Protein AF-A0A2C5YYI5-F1 (afdb_monomer_lite)

pLDDT: mean 70.81, std 15.43, range [30.97, 91.69]

Sequence (117 aa):
MDEHQKFLADRLLSDEQPITYRALSRVLDVHVNTAKRILYDFHQYQNSLRADSVHATYLLYGVKSAKSQQEDGADVEMSSSMPEPLPRSEAILTQTLTLVREEDLEALLRQYQEHAR

Structure (mmCIF, N/CA/C/O backbone):
data_AF-A0A2C5YYI5-F1
#
_entry.id   AF-A0A2C5YYI5-F1
#
loop_
_atom_site.group_PDB
_atom_site.id
_atom_site.type_symbol
_atom_site.label_atom_id
_atom_site.label_alt_id
_atom_site.label_comp_id
_atom_site.label_asym_id
_atom_site.label_entity_id
_atom_site.label_seq_id
_atom_site.pdbx_PDB_ins_code
_atom_site.Cartn_x
_atom_site.Cartn_y
_atom_site.Cartn_z
_atom_site.occupancy
_atom_site.B_iso_or_equiv
_atom_site.auth_seq_id
_atom_site.auth_comp_id
_atom_site.auth_asym_id
_atom_site.auth_atom_id
_atom_site.pdbx_PDB_model_num
ATOM 1 N N . MET A 1 1 ? 10.463 8.823 -14.467 1.00 50.59 1 MET A N 1
ATOM 2 C CA . MET A 1 1 ? 10.012 7.425 -14.332 1.00 50.59 1 MET A CA 1
ATOM 3 C C . MET A 1 1 ? 11.152 6.664 -13.701 1.00 50.59 1 MET A C 1
ATOM 5 O O . MET A 1 1 ? 12.046 6.217 -14.413 1.00 50.59 1 MET A O 1
ATOM 9 N N . ASP A 1 2 ? 11.180 6.666 -12.373 1.00 60.72 2 ASP A N 1
ATOM 10 C CA . ASP A 1 2 ? 12.272 6.098 -11.588 1.00 60.72 2 ASP A CA 1
ATOM 11 C C . ASP A 1 2 ? 12.382 4.598 -11.864 1.00 60.72 2 ASP A C 1
ATOM 13 O O . ASP A 1 2 ? 11.373 3.894 -11.925 1.00 60.72 2 ASP A O 1
ATOM 17 N N . GLU A 1 3 ? 13.601 4.096 -12.053 1.00 66.31 3 GLU A N 1
ATOM 18 C CA . GLU A 1 3 ? 13.892 2.690 -12.385 1.00 66.31 3 GLU A CA 1
ATOM 19 C C . GLU A 1 3 ? 13.207 1.702 -11.423 1.00 66.31 3 GLU A C 1
ATOM 21 O O . GLU A 1 3 ? 12.804 0.605 -11.808 1.00 66.31 3 GLU A O 1
ATOM 26 N N . HIS A 1 4 ? 12.967 2.141 -10.188 1.00 67.19 4 HIS A N 1
ATOM 27 C CA . HIS A 1 4 ? 12.243 1.415 -9.149 1.00 67.19 4 HIS A CA 1
ATOM 28 C C . HIS A 1 4 ? 10.777 1.122 -9.508 1.00 67.19 4 HIS A C 1
ATOM 30 O O . HIS A 1 4 ? 10.275 0.045 -9.190 1.00 67.19 4 HIS A O 1
ATOM 36 N N . GLN A 1 5 ? 10.093 2.040 -10.198 1.00 66.31 5 GLN A N 1
ATOM 37 C CA . GLN A 1 5 ? 8.713 1.839 -10.650 1.00 66.31 5 GLN A CA 1
ATOM 38 C C . GLN A 1 5 ? 8.631 0.827 -11.795 1.00 66.31 5 GLN A C 1
ATOM 40 O O . GLN A 1 5 ? 7.667 0.072 -11.861 1.00 66.31 5 GLN A O 1
ATOM 45 N N . LYS A 1 6 ? 9.644 0.774 -12.672 1.00 69.25 6 LYS A N 1
ATOM 46 C CA . LYS A 1 6 ? 9.725 -0.254 -13.722 1.00 69.25 6 LYS A CA 1
ATOM 47 C C . LYS A 1 6 ? 9.958 -1.636 -13.125 1.00 69.25 6 LYS A C 1
ATOM 49 O O . LYS A 1 6 ? 9.261 -2.567 -13.493 1.00 69.25 6 LYS A O 1
ATOM 54 N N . PHE A 1 7 ? 10.856 -1.747 -12.146 1.00 70.56 7 PHE A N 1
ATOM 55 C CA . PHE A 1 7 ? 11.080 -3.011 -11.444 1.00 70.56 7 PHE A CA 1
ATOM 56 C C . PHE A 1 7 ? 9.816 -3.511 -10.726 1.00 70.56 7 PHE A C 1
ATOM 58 O O . PHE A 1 7 ? 9.501 -4.700 -10.763 1.00 70.56 7 PHE A O 1
ATOM 65 N N . LEU A 1 8 ? 9.075 -2.597 -10.091 1.00 71.94 8 LEU A N 1
ATOM 66 C CA . LEU A 1 8 ? 7.776 -2.895 -9.489 1.00 71.94 8 LEU A CA 1
ATOM 67 C C . LEU A 1 8 ? 6.748 -3.322 -10.538 1.00 71.94 8 LEU A C 1
ATOM 69 O O . LEU A 1 8 ? 6.034 -4.290 -10.307 1.00 71.94 8 LEU A O 1
ATOM 73 N N . ALA A 1 9 ? 6.691 -2.636 -11.681 1.00 67.56 9 ALA A N 1
ATOM 74 C CA . ALA A 1 9 ? 5.786 -2.983 -12.767 1.00 67.56 9 ALA A CA 1
ATOM 75 C C . ALA A 1 9 ? 6.098 -4.369 -13.348 1.00 67.56 9 ALA A C 1
ATOM 77 O O . ALA A 1 9 ? 5.188 -5.175 -13.489 1.00 67.56 9 ALA A O 1
ATOM 78 N N . ASP A 1 10 ? 7.366 -4.690 -13.601 1.00 70.75 10 ASP A N 1
ATOM 79 C CA . ASP A 1 10 ? 7.753 -6.000 -14.130 1.00 70.75 10 ASP A CA 1
ATOM 80 C C . ASP A 1 10 ? 7.403 -7.118 -13.138 1.00 70.75 10 ASP A C 1
ATOM 82 O O . ASP A 1 10 ? 6.771 -8.100 -13.513 1.00 70.75 10 ASP A O 1
ATOM 86 N N . ARG A 1 11 ? 7.720 -6.941 -11.850 1.00 69.06 11 ARG A N 1
ATOM 87 C CA . ARG A 1 11 ? 7.413 -7.930 -10.802 1.00 69.06 11 ARG A CA 1
ATOM 88 C C . ARG A 1 11 ? 5.918 -8.079 -10.520 1.00 69.06 11 ARG A C 1
ATOM 90 O O . ARG A 1 11 ? 5.466 -9.180 -10.233 1.00 69.06 11 ARG A O 1
ATOM 97 N N . LEU A 1 12 ? 5.156 -6.988 -10.544 1.00 68.81 12 LEU A N 1
ATOM 98 C CA . LEU A 1 12 ? 3.736 -7.021 -10.196 1.00 68.81 12 LEU A CA 1
ATOM 99 C C . LEU A 1 12 ? 2.867 -7.445 -11.386 1.00 68.81 12 LEU A C 1
ATOM 101 O O . LEU A 1 12 ? 1.940 -8.224 -11.197 1.00 68.81 12 LEU A O 1
ATOM 105 N N . LEU A 1 13 ? 3.164 -6.949 -12.593 1.00 66.38 13 LEU A N 1
ATOM 106 C CA . LEU A 1 13 ? 2.378 -7.245 -13.794 1.00 66.38 13 LEU A CA 1
ATOM 107 C C . LEU A 1 13 ? 2.853 -8.498 -14.541 1.00 66.38 13 LEU A C 1
ATOM 109 O O . LEU A 1 13 ? 2.033 -9.107 -15.219 1.00 66.38 13 LEU A O 1
ATOM 113 N N . SER A 1 14 ? 4.135 -8.880 -14.456 1.00 65.25 14 SER A N 1
ATOM 114 C CA . SER A 1 14 ? 4.639 -10.071 -15.170 1.00 65.25 14 SER A CA 1
ATOM 115 C C . SER A 1 14 ? 4.675 -11.317 -14.292 1.00 65.25 14 SER A C 1
A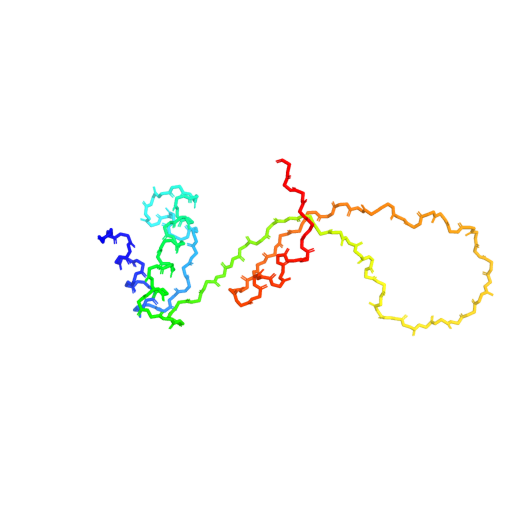TOM 117 O O . SER A 1 14 ? 4.299 -12.386 -14.761 1.00 65.25 14 SER A O 1
ATOM 119 N N . ASP A 1 15 ? 5.104 -11.192 -13.028 1.00 64.44 15 ASP A N 1
ATOM 120 C CA . ASP A 1 15 ? 5.209 -12.348 -12.122 1.00 64.44 15 ASP A CA 1
ATOM 121 C C . ASP A 1 15 ? 3.937 -12.574 -11.277 1.00 64.44 15 ASP A C 1
ATOM 123 O O . ASP A 1 15 ? 3.869 -13.568 -10.555 1.00 64.44 15 ASP A O 1
ATOM 127 N N . GLU A 1 16 ? 2.956 -11.655 -11.315 1.00 67.62 16 GLU A N 1
ATOM 128 C CA . GLU A 1 16 ? 1.717 -11.671 -10.502 1.00 67.62 16 GLU A CA 1
ATOM 129 C C . GLU A 1 16 ? 1.963 -11.936 -8.998 1.00 67.62 16 GLU A C 1
ATOM 131 O O . GLU A 1 16 ? 1.112 -12.457 -8.273 1.00 67.62 16 GLU A O 1
ATOM 136 N N . GLN A 1 17 ? 3.153 -11.586 -8.494 1.00 74.50 17 GLN A N 1
ATOM 137 C CA . GLN A 1 17 ? 3.525 -11.854 -7.109 1.00 74.50 17 GLN A CA 1
ATOM 138 C C . GLN A 1 17 ? 3.128 -10.703 -6.177 1.00 74.50 17 GLN A C 1
ATOM 140 O O . GLN A 1 17 ? 3.375 -9.535 -6.488 1.00 74.50 17 GLN A O 1
ATOM 145 N N . PRO A 1 18 ? 2.606 -11.001 -4.970 1.00 77.69 18 PRO A N 1
ATOM 146 C CA . PRO A 1 18 ? 2.342 -9.974 -3.973 1.00 77.69 18 PRO A CA 1
ATOM 147 C C . PRO A 1 18 ? 3.658 -9.378 -3.453 1.00 77.69 18 PRO A C 1
ATOM 149 O O . PRO A 1 18 ? 4.512 -10.076 -2.898 1.00 77.69 18 PRO A O 1
ATOM 152 N N . ILE A 1 19 ? 3.814 -8.060 -3.590 1.00 82.69 19 ILE A N 1
ATOM 153 C CA . ILE A 1 19 ? 5.008 -7.336 -3.140 1.00 82.69 19 ILE A CA 1
ATOM 154 C C . ILE A 1 19 ? 4.759 -6.739 -1.756 1.00 82.69 19 ILE A C 1
ATOM 156 O O . ILE A 1 19 ? 3.813 -5.988 -1.537 1.00 82.69 19 ILE A O 1
ATOM 160 N N . THR A 1 20 ? 5.655 -7.028 -0.810 1.00 87.12 20 THR A N 1
ATOM 161 C CA . THR A 1 20 ? 5.653 -6.394 0.517 1.00 87.12 20 THR A CA 1
ATOM 162 C C . THR A 1 20 ? 6.753 -5.346 0.624 1.00 87.12 20 THR A C 1
ATOM 164 O O . THR A 1 20 ? 7.809 -5.459 -0.004 1.00 87.12 20 THR A O 1
ATOM 167 N N . TYR A 1 21 ? 6.572 -4.361 1.508 1.00 87.31 21 TYR A N 1
ATOM 168 C CA . TYR A 1 21 ? 7.594 -3.343 1.776 1.00 87.31 21 TYR A CA 1
ATOM 169 C C . TYR A 1 21 ? 8.936 -3.946 2.239 1.00 87.31 21 TYR A C 1
ATOM 171 O O . TYR A 1 21 ? 9.989 -3.359 2.003 1.00 87.31 21 TYR A O 1
ATOM 179 N N . ARG A 1 22 ? 8.922 -5.132 2.875 1.00 86.75 22 ARG A N 1
ATOM 180 C CA . ARG A 1 22 ? 10.142 -5.851 3.287 1.00 86.75 22 ARG A CA 1
ATOM 181 C C . ARG A 1 22 ? 10.891 -6.428 2.091 1.00 86.75 22 ARG A C 1
ATOM 183 O O . ARG A 1 22 ? 12.114 -6.342 2.059 1.00 86.75 22 ARG A O 1
ATOM 190 N N . ALA A 1 23 ? 10.171 -7.020 1.137 1.00 85.31 23 ALA A N 1
ATOM 191 C CA . ALA A 1 23 ? 10.770 -7.536 -0.090 1.00 85.31 23 ALA A CA 1
ATOM 192 C C . ALA A 1 23 ? 11.372 -6.390 -0.911 1.00 85.31 23 ALA A C 1
ATOM 194 O O . ALA A 1 23 ? 12.531 -6.466 -1.309 1.00 85.31 23 ALA A O 1
ATOM 195 N N . LEU A 1 24 ? 10.626 -5.291 -1.055 1.00 84.62 24 LEU A N 1
ATOM 196 C CA . LEU A 1 24 ? 11.081 -4.110 -1.781 1.00 84.62 24 LEU A CA 1
ATOM 197 C C . LEU A 1 24 ? 12.343 -3.493 -1.157 1.00 84.62 24 LEU A C 1
ATOM 199 O O . LEU A 1 24 ? 13.310 -3.222 -1.861 1.00 84.62 24 LEU A O 1
ATOM 203 N N . SER A 1 25 ? 12.353 -3.325 0.169 1.00 87.38 25 SER A N 1
ATOM 204 C CA . SER A 1 25 ? 13.495 -2.778 0.912 1.00 87.38 25 SER A CA 1
ATOM 205 C C . SER A 1 25 ? 14.771 -3.600 0.715 1.00 87.38 25 SER A C 1
ATOM 207 O O . SER A 1 25 ? 15.836 -3.018 0.566 1.00 87.38 25 SER A O 1
ATOM 209 N N . ARG A 1 26 ? 14.666 -4.935 0.649 1.00 86.06 26 ARG A N 1
ATOM 210 C CA . ARG A 1 26 ? 15.821 -5.819 0.420 1.00 86.06 26 ARG A CA 1
ATOM 211 C C . ARG A 1 26 ? 16.377 -5.736 -0.995 1.00 86.06 26 ARG A C 1
ATOM 213 O O . ARG A 1 26 ? 17.579 -5.855 -1.170 1.00 86.06 26 ARG A O 1
ATOM 220 N N . VAL A 1 27 ? 15.508 -5.592 -1.993 1.00 83.50 27 VAL A N 1
ATOM 221 C CA . VAL A 1 27 ? 15.932 -5.552 -3.399 1.00 83.50 27 VAL A CA 1
ATOM 222 C C . VAL A 1 27 ? 16.539 -4.200 -3.754 1.00 83.50 27 VAL A C 1
ATOM 224 O O . VAL A 1 27 ? 17.529 -4.139 -4.472 1.00 83.50 27 VAL A O 1
ATOM 227 N N . LEU A 1 28 ? 15.939 -3.123 -3.249 1.00 81.75 28 LEU A N 1
ATOM 228 C CA . LEU A 1 28 ? 16.372 -1.756 -3.528 1.00 81.75 28 LEU A CA 1
ATOM 229 C C . LEU A 1 28 ? 17.420 -1.233 -2.536 1.00 81.75 28 LEU A C 1
ATOM 231 O O . LEU A 1 28 ? 17.897 -0.120 -2.714 1.00 81.75 28 LEU A O 1
ATOM 235 N N . ASP A 1 29 ? 17.737 -2.000 -1.490 1.00 85.88 29 ASP A N 1
ATOM 236 C CA . ASP A 1 29 ? 18.602 -1.599 -0.369 1.00 85.88 29 ASP A CA 1
ATOM 237 C C . ASP A 1 29 ? 18.214 -0.236 0.239 1.00 85.88 29 ASP A C 1
ATOM 239 O O . ASP A 1 29 ? 19.037 0.606 0.594 1.00 85.88 29 ASP A O 1
ATOM 243 N N . VAL A 1 30 ? 16.903 0.010 0.338 1.00 87.44 30 VAL A N 1
ATOM 244 C CA . VAL A 1 30 ? 16.344 1.253 0.888 1.00 87.44 30 VAL A CA 1
ATOM 245 C C . VAL A 1 30 ? 15.732 1.023 2.259 1.00 87.44 30 VAL A C 1
ATOM 247 O O . VAL A 1 30 ? 15.223 -0.054 2.577 1.00 87.44 30 VAL A O 1
ATOM 250 N N . HIS A 1 31 ? 15.692 2.085 3.065 1.00 91.69 31 HIS A N 1
ATOM 251 C CA . HIS A 1 31 ? 15.023 2.058 4.359 1.00 91.69 31 HIS A CA 1
ATOM 252 C C . HIS A 1 31 ? 13.541 1.663 4.225 1.00 91.69 31 HIS A C 1
ATOM 254 O O . HIS A 1 31 ? 12.841 2.076 3.299 1.00 91.69 31 HIS A O 1
ATOM 260 N N . VAL A 1 32 ? 13.035 0.915 5.208 1.00 89.31 32 VAL A N 1
ATOM 261 C CA . VAL A 1 32 ? 11.665 0.371 5.241 1.00 89.31 32 VAL A CA 1
ATOM 262 C C . VAL A 1 32 ? 10.604 1.456 5.019 1.00 89.31 32 VAL A C 1
ATOM 264 O O . VAL A 1 32 ? 9.648 1.250 4.278 1.00 89.31 32 VAL A O 1
ATOM 267 N N . ASN A 1 33 ? 10.770 2.634 5.626 1.00 89.94 33 ASN A N 1
ATOM 268 C CA . ASN A 1 33 ? 9.829 3.746 5.441 1.00 89.94 33 ASN A CA 1
ATOM 269 C C . ASN A 1 33 ? 9.905 4.366 4.037 1.00 89.94 33 ASN A C 1
ATOM 271 O O . ASN A 1 33 ? 8.877 4.764 3.497 1.00 89.94 33 ASN A O 1
ATOM 275 N N . THR A 1 34 ? 11.087 4.392 3.418 1.00 89.62 34 THR A N 1
ATOM 276 C CA . THR A 1 34 ? 11.245 4.832 2.025 1.00 89.62 34 THR A CA 1
ATOM 277 C C . THR A 1 34 ? 10.563 3.849 1.079 1.00 89.62 34 THR A C 1
ATOM 279 O O . THR A 1 34 ? 9.824 4.273 0.198 1.00 89.62 34 THR A O 1
ATOM 282 N N . ALA A 1 35 ? 10.715 2.542 1.319 1.00 88.31 35 ALA A N 1
ATOM 283 C CA . ALA A 1 35 ? 10.007 1.506 0.568 1.00 88.31 35 ALA A CA 1
ATOM 284 C C . ALA A 1 35 ? 8.478 1.661 0.663 1.00 88.31 35 ALA A C 1
ATOM 286 O O . ALA A 1 35 ? 7.793 1.538 -0.348 1.00 88.31 35 ALA A O 1
ATOM 287 N N . LYS A 1 36 ? 7.936 1.988 1.848 1.00 90.00 36 LYS A N 1
ATOM 288 C CA . LYS A 1 36 ? 6.497 2.279 2.010 1.00 90.00 36 LYS A CA 1
ATOM 289 C C . LYS A 1 36 ? 6.050 3.457 1.142 1.00 90.00 36 LYS A C 1
ATOM 291 O O . LYS A 1 36 ? 5.015 3.356 0.495 1.00 90.00 36 LYS A O 1
ATOM 296 N N . ARG A 1 37 ? 6.833 4.544 1.105 1.00 88.12 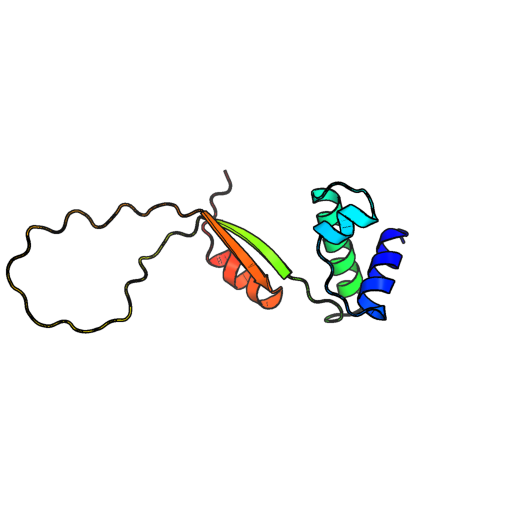37 ARG A N 1
ATOM 297 C CA . ARG A 1 37 ? 6.532 5.712 0.263 1.00 88.12 37 ARG A CA 1
ATOM 298 C C . ARG A 1 37 ? 6.540 5.347 -1.222 1.00 88.12 37 ARG A C 1
ATOM 300 O O . ARG A 1 37 ? 5.587 5.657 -1.914 1.00 88.12 37 ARG A O 1
ATOM 307 N N . ILE A 1 38 ? 7.550 4.602 -1.675 1.00 86.69 38 ILE A N 1
ATOM 308 C CA . ILE A 1 38 ? 7.649 4.149 -3.072 1.00 86.69 38 ILE A CA 1
ATOM 309 C C . ILE A 1 38 ? 6.430 3.301 -3.473 1.00 86.69 38 ILE A C 1
ATOM 311 O O . ILE A 1 38 ? 5.888 3.492 -4.558 1.00 86.69 38 ILE A O 1
ATOM 315 N N . LEU A 1 39 ? 5.983 2.382 -2.608 1.00 86.31 39 LEU A N 1
ATOM 316 C CA . LEU A 1 39 ? 4.783 1.577 -2.870 1.00 86.31 39 LEU A CA 1
ATOM 317 C C . LEU A 1 39 ? 3.518 2.438 -2.968 1.00 86.31 39 LEU A C 1
ATOM 319 O O . LEU A 1 39 ? 2.691 2.197 -3.843 1.00 86.31 39 LEU A O 1
ATOM 323 N N . TYR A 1 40 ? 3.384 3.439 -2.097 1.00 86.88 40 TYR A N 1
ATOM 324 C CA . TYR A 1 40 ? 2.258 4.371 -2.119 1.00 86.88 40 TYR A CA 1
ATOM 325 C C . TYR A 1 40 ? 2.240 5.220 -3.396 1.00 86.88 40 TYR A C 1
ATOM 327 O O . TYR A 1 40 ? 1.213 5.300 -4.068 1.00 86.88 40 TYR A O 1
ATOM 335 N N . ASP A 1 41 ? 3.387 5.786 -3.772 1.00 87.38 41 ASP A N 1
ATOM 336 C CA . ASP A 1 41 ? 3.522 6.600 -4.983 1.00 87.38 41 ASP A CA 1
ATOM 337 C C . ASP A 1 41 ? 3.212 5.768 -6.242 1.00 87.38 41 ASP A C 1
ATOM 339 O O . ASP A 1 41 ? 2.563 6.247 -7.173 1.00 87.38 41 ASP A O 1
ATOM 343 N N . PHE A 1 42 ? 3.632 4.496 -6.264 1.00 84.06 42 PHE A N 1
ATOM 344 C CA . PHE A 1 42 ? 3.325 3.571 -7.355 1.00 84.06 42 PHE A CA 1
ATOM 345 C C . PHE A 1 42 ? 1.830 3.236 -7.435 1.00 84.06 42 PHE A C 1
ATOM 347 O O . PHE A 1 42 ? 1.271 3.256 -8.530 1.00 84.06 42 PHE A O 1
ATOM 354 N N . HIS A 1 43 ? 1.178 2.961 -6.301 1.00 84.75 43 HIS A N 1
ATOM 355 C CA . HIS A 1 43 ? -0.268 2.709 -6.254 1.00 84.75 43 HIS A CA 1
ATOM 356 C C . HIS A 1 43 ? -1.066 3.921 -6.746 1.00 84.75 43 HIS A C 1
ATOM 358 O O . HIS A 1 43 ? -1.899 3.755 -7.635 1.00 84.75 43 HIS A O 1
ATOM 364 N N . GLN A 1 44 ? -0.743 5.141 -6.293 1.00 84.31 44 GLN A N 1
ATOM 365 C CA . GLN A 1 44 ? -1.380 6.361 -6.812 1.00 84.31 44 GLN A CA 1
ATOM 366 C C . GLN A 1 44 ? -1.185 6.529 -8.321 1.00 84.31 44 GLN A C 1
ATOM 368 O O . GLN A 1 44 ? -2.138 6.830 -9.042 1.00 84.31 44 GLN A O 1
ATOM 373 N N . TYR A 1 45 ? 0.044 6.341 -8.806 1.00 83.19 45 TYR A N 1
ATOM 374 C CA . TYR A 1 45 ? 0.352 6.490 -10.224 1.00 83.19 45 TYR A CA 1
ATOM 375 C C . TYR A 1 45 ? -0.420 5.477 -11.078 1.00 83.19 45 TYR A C 1
ATOM 377 O O . TYR A 1 45 ? -1.039 5.853 -12.074 1.00 83.19 45 TYR A O 1
ATOM 385 N N . GLN A 1 46 ? -0.442 4.206 -10.671 1.00 79.56 46 GLN A N 1
ATOM 386 C CA . GLN A 1 46 ? -1.184 3.173 -11.392 1.00 79.56 46 GLN A CA 1
ATOM 387 C C . GLN A 1 46 ? -2.690 3.417 -11.349 1.00 79.56 46 GLN A C 1
ATOM 389 O O . GLN A 1 46 ? -3.328 3.356 -12.395 1.00 79.56 46 GLN A O 1
ATOM 394 N N . ASN A 1 47 ? -3.244 3.786 -10.193 1.00 81.00 47 ASN A N 1
ATOM 395 C CA . ASN A 1 47 ? -4.668 4.088 -10.067 1.00 81.00 47 ASN A CA 1
ATOM 396 C C . ASN A 1 47 ? -5.081 5.300 -10.927 1.00 81.00 47 ASN A C 1
ATOM 398 O O . ASN A 1 47 ? -6.173 5.327 -11.489 1.00 81.00 47 ASN A O 1
ATOM 402 N N . SER A 1 48 ? -4.181 6.278 -11.110 1.00 79.88 48 SER A N 1
ATOM 403 C CA . SER A 1 48 ? -4.415 7.424 -12.004 1.00 79.88 48 SER A CA 1
ATOM 404 C C . SER A 1 48 ? -4.473 7.043 -13.490 1.00 79.88 48 SER A C 1
ATOM 406 O O . SER A 1 48 ? -5.153 7.704 -14.273 1.00 79.88 48 SER A O 1
ATOM 408 N N . LEU A 1 49 ? -3.762 5.982 -13.884 1.00 79.81 49 LEU A N 1
ATOM 409 C CA . LEU A 1 49 ? -3.715 5.484 -15.260 1.00 79.81 49 LEU A CA 1
ATOM 410 C C . LEU A 1 49 ? -4.829 4.480 -15.547 1.00 79.81 49 LEU A C 1
ATOM 412 O O . LEU A 1 49 ? -5.443 4.518 -16.615 1.00 79.81 49 LEU A O 1
ATOM 416 N N . ARG A 1 50 ? -5.046 3.549 -14.618 1.00 73.25 50 ARG A N 1
ATOM 417 C CA . ARG A 1 50 ? -6.046 2.489 -14.693 1.00 73.25 50 ARG A CA 1
ATOM 418 C C . ARG A 1 50 ? -6.611 2.230 -13.305 1.00 73.25 50 ARG A C 1
ATOM 420 O O . ARG A 1 50 ? -5.971 1.576 -12.481 1.00 73.25 50 ARG A O 1
ATOM 427 N N . ALA A 1 51 ? -7.836 2.704 -13.104 1.00 68.75 51 ALA A N 1
ATOM 428 C CA . ALA A 1 51 ? -8.641 2.312 -11.959 1.00 68.75 51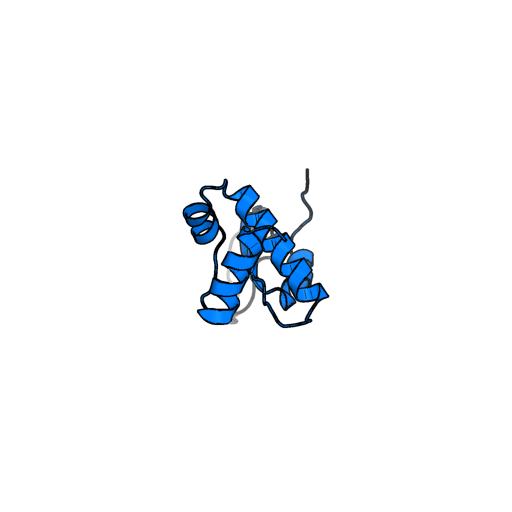 ALA A CA 1
ATOM 429 C C . ALA A 1 51 ? -8.722 0.774 -11.884 1.00 68.75 51 ALA A C 1
ATOM 431 O O . ALA A 1 51 ? -8.800 0.108 -12.919 1.00 68.75 51 ALA A O 1
ATOM 432 N N . ASP A 1 52 ? -8.636 0.232 -10.670 1.00 67.56 52 ASP A N 1
ATOM 433 C CA . ASP A 1 52 ? -8.715 -1.202 -10.337 1.00 67.56 52 ASP A CA 1
ATOM 434 C C . ASP A 1 52 ? -7.564 -2.100 -10.823 1.00 67.56 52 ASP A C 1
ATOM 436 O O . ASP A 1 52 ? -7.611 -3.316 -10.648 1.00 67.56 52 ASP A O 1
ATOM 440 N N . SER A 1 53 ? -6.490 -1.546 -11.396 1.00 70.00 53 SER A N 1
ATOM 441 C CA . SER A 1 53 ? -5.365 -2.381 -11.845 1.00 70.00 53 SER A CA 1
ATOM 442 C C . SER A 1 53 ? -4.489 -2.903 -10.701 1.00 70.00 53 SER A C 1
ATOM 444 O O . SER A 1 53 ? -3.747 -3.865 -10.902 1.00 70.00 53 SER A O 1
ATOM 446 N N . VAL A 1 54 ? -4.500 -2.251 -9.536 1.00 76.31 54 VAL A N 1
ATOM 447 C CA . VAL A 1 54 ? -3.640 -2.595 -8.398 1.00 76.31 54 VAL A CA 1
ATOM 448 C C . VAL A 1 54 ? -4.443 -2.477 -7.112 1.00 76.31 54 VAL A C 1
ATOM 450 O O . VAL A 1 54 ? -4.929 -1.400 -6.790 1.00 76.31 54 VAL A O 1
ATOM 453 N N . HIS A 1 55 ? -4.516 -3.566 -6.349 1.00 80.50 55 HIS A N 1
ATOM 454 C CA . HIS A 1 55 ? -5.140 -3.569 -5.030 1.00 80.50 55 HIS A CA 1
ATOM 455 C C . HIS A 1 55 ? -4.090 -3.397 -3.939 1.00 80.50 55 HIS A C 1
ATOM 457 O O . HIS A 1 55 ? -3.161 -4.205 -3.820 1.00 80.50 55 HIS A O 1
ATOM 463 N N . ALA A 1 56 ? -4.247 -2.361 -3.118 1.00 84.00 56 ALA A N 1
ATOM 464 C CA . ALA A 1 56 ? -3.398 -2.157 -1.956 1.00 84.00 56 ALA A CA 1
ATOM 465 C C . ALA A 1 56 ? -4.015 -2.771 -0.692 1.00 84.00 56 ALA A C 1
ATOM 467 O O . ALA A 1 56 ? -5.229 -2.854 -0.507 1.00 84.00 56 ALA A O 1
ATOM 468 N N . THR A 1 57 ? -3.146 -3.212 0.214 1.00 87.75 57 THR A N 1
ATOM 469 C CA . THR A 1 57 ? -3.530 -3.602 1.572 1.00 87.75 57 THR A CA 1
ATOM 470 C C . THR A 1 57 ? -2.766 -2.731 2.551 1.00 87.75 57 THR A C 1
ATOM 472 O O . THR A 1 57 ? -1.536 -2.642 2.497 1.00 87.75 57 THR A O 1
ATOM 475 N N . TYR A 1 58 ? -3.497 -2.088 3.447 1.00 86.50 58 TYR A N 1
ATOM 476 C CA . TYR A 1 58 ? -2.966 -1.134 4.401 1.00 86.50 58 TYR A CA 1
ATOM 477 C C . TYR A 1 58 ? -2.872 -1.762 5.786 1.00 86.50 58 TYR A C 1
ATOM 479 O O . TYR A 1 58 ? -3.614 -2.674 6.148 1.00 86.50 58 TYR A O 1
ATOM 487 N N . LEU A 1 59 ? -1.930 -1.264 6.577 1.00 85.56 59 LEU A N 1
ATOM 488 C CA . LEU A 1 59 ? -1.790 -1.631 7.976 1.00 85.56 59 LEU A CA 1
ATOM 489 C C . LEU A 1 59 ? -2.226 -0.435 8.807 1.00 85.56 59 LEU A C 1
ATOM 491 O O . LEU A 1 59 ? -1.610 0.629 8.735 1.00 85.56 59 LEU A O 1
ATOM 495 N N . LEU A 1 60 ? -3.285 -0.628 9.584 1.00 84.06 60 LEU A N 1
ATOM 496 C CA . LEU A 1 60 ? -3.823 0.372 10.483 1.00 84.06 60 LEU A CA 1
ATOM 497 C C . LEU A 1 60 ? -3.391 0.053 11.911 1.00 84.06 60 LEU A C 1
ATOM 499 O O . LEU A 1 60 ? -3.415 -1.097 12.353 1.00 84.06 60 LEU A O 1
ATOM 503 N N . TYR A 1 61 ? -2.966 1.083 12.625 1.00 82.38 61 TYR A N 1
ATOM 504 C CA . TYR A 1 61 ? -2.551 0.988 14.013 1.00 82.38 61 TYR A CA 1
ATOM 505 C C . TYR A 1 61 ? -3.228 2.101 14.796 1.00 82.38 61 TYR A C 1
ATOM 507 O O . TYR A 1 61 ? -3.162 3.265 14.404 1.00 82.38 61 TYR A O 1
ATOM 515 N N . GLY A 1 62 ? -3.856 1.748 15.910 1.00 79.69 62 GLY A N 1
ATOM 516 C CA . GLY A 1 62 ? -4.477 2.731 16.781 1.00 79.69 62 GLY A CA 1
ATOM 517 C C . GLY A 1 62 ? -5.094 2.104 18.018 1.00 79.69 62 GLY A C 1
ATOM 518 O O . GLY A 1 62 ? -5.034 0.891 18.229 1.00 79.69 62 GLY A O 1
ATOM 519 N N . VAL A 1 63 ? -5.690 2.949 18.851 1.00 76.56 63 VAL A N 1
ATOM 520 C CA . VAL A 1 63 ? -6.393 2.508 20.054 1.00 76.56 63 VAL A CA 1
ATOM 521 C C . VAL A 1 63 ? -7.861 2.314 19.704 1.00 76.56 63 VAL A C 1
ATOM 523 O O . VAL A 1 63 ? -8.527 3.233 19.223 1.00 76.56 63 VAL A O 1
ATOM 526 N N . LYS A 1 64 ? -8.367 1.105 19.935 1.00 67.06 64 LYS A N 1
ATOM 527 C CA . LYS A 1 64 ? -9.798 0.822 19.844 1.00 67.06 64 LYS A CA 1
ATOM 528 C C . LYS A 1 64 ? -10.335 0.782 21.267 1.00 67.06 64 LYS A C 1
ATOM 530 O O . LYS A 1 64 ? -9.817 0.038 22.100 1.00 67.06 64 LYS A O 1
ATOM 535 N N . SER A 1 65 ? -11.358 1.584 21.562 1.00 57.72 65 SER A N 1
ATOM 536 C CA . SER A 1 65 ? -12.112 1.385 22.798 1.00 57.72 65 SER A CA 1
ATOM 537 C C . SER A 1 65 ? -12.798 0.036 22.673 1.00 57.72 65 SER A C 1
ATOM 539 O O . SER A 1 65 ? -13.624 -0.171 21.778 1.00 57.72 65 SER A O 1
ATOM 541 N N . ALA A 1 66 ? -12.400 -0.904 23.525 1.00 55.69 66 ALA A N 1
ATOM 542 C CA . ALA A 1 66 ? -13.120 -2.146 23.684 1.00 55.69 66 ALA A CA 1
ATOM 543 C C . ALA A 1 66 ? -14.502 -1.788 24.243 1.00 55.69 66 ALA A C 1
ATOM 545 O O . ALA A 1 66 ? -14.699 -1.723 25.454 1.00 55.69 66 ALA A O 1
ATOM 546 N N . LYS A 1 67 ? -15.478 -1.537 23.361 1.00 50.22 67 LYS A N 1
ATOM 547 C CA . LYS A 1 67 ? -16.860 -1.825 23.721 1.00 50.22 67 LYS A CA 1
ATOM 548 C C . LYS A 1 67 ? -16.853 -3.316 23.993 1.00 50.22 67 LYS A C 1
ATOM 550 O O . LYS A 1 67 ? -16.611 -4.094 23.074 1.00 50.22 67 LYS A O 1
ATOM 555 N N . SER A 1 68 ? -16.966 -3.655 25.272 1.00 43.31 68 SER A N 1
ATOM 556 C CA . SER A 1 68 ? -17.174 -5.000 25.785 1.00 43.31 68 SER A CA 1
ATOM 557 C C . SER A 1 68 ? -17.904 -5.834 24.738 1.00 43.31 68 SER A C 1
ATOM 559 O O . SER A 1 68 ? -19.069 -5.555 24.457 1.00 43.31 68 SER A O 1
ATOM 561 N N . GLN A 1 69 ? -17.211 -6.803 24.128 1.00 43.62 69 GLN A N 1
ATOM 562 C CA . GLN A 1 69 ? -17.877 -7.904 23.443 1.00 43.62 69 GLN A CA 1
ATOM 563 C C . GLN A 1 69 ? -18.706 -8.604 24.513 1.00 43.62 69 GLN A C 1
ATOM 565 O O . GLN A 1 69 ? -18.216 -9.446 25.261 1.00 43.62 69 GLN A O 1
ATOM 570 N N . GLN A 1 70 ? -19.937 -8.151 24.655 1.00 46.41 70 GLN A N 1
ATOM 571 C CA . GLN A 1 70 ? -20.960 -8.785 25.442 1.00 46.41 70 GLN A CA 1
ATOM 572 C C . GLN A 1 70 ? -22.060 -9.095 24.443 1.00 46.41 70 GLN A C 1
ATOM 574 O O . GLN A 1 70 ? -22.886 -8.238 24.182 1.00 46.41 70 GLN A O 1
ATOM 579 N N . GLU A 1 71 ? -21.923 -10.260 23.814 1.00 40.03 71 GLU A N 1
ATOM 580 C CA . GLU A 1 71 ? -22.877 -11.027 22.994 1.00 40.03 71 GLU A CA 1
ATOM 581 C C . GLU A 1 71 ? -21.994 -12.103 22.315 1.00 40.03 71 GLU A C 1
ATOM 583 O O . GLU A 1 71 ? -20.947 -11.782 21.764 1.00 40.03 71 GLU A O 1
ATOM 588 N N . ASP A 1 72 ? -22.232 -13.408 22.396 1.00 40.00 72 ASP A N 1
ATOM 589 C CA . ASP A 1 72 ? -23.519 -14.079 22.406 1.00 40.00 72 ASP A CA 1
ATOM 590 C C . ASP A 1 72 ? -23.343 -15.500 22.975 1.00 40.00 72 ASP A C 1
ATOM 592 O O . ASP A 1 72 ? -22.533 -16.299 22.505 1.00 40.00 72 ASP A O 1
ATOM 596 N N . GLY A 1 73 ? -24.063 -15.781 24.049 1.00 38.44 73 GLY A N 1
ATOM 597 C CA . GLY A 1 73 ? -24.003 -17.019 24.820 1.00 38.44 73 GLY A CA 1
ATOM 598 C C . GLY A 1 73 ? -25.135 -16.987 25.829 1.00 38.44 73 GLY A C 1
ATOM 599 O O . GLY A 1 73 ? -24.909 -17.053 27.034 1.00 38.44 73 GLY A O 1
ATOM 600 N N . ALA A 1 74 ? -26.335 -16.726 25.314 1.00 49.69 74 ALA A N 1
ATOM 601 C CA . ALA A 1 74 ? -27.561 -16.675 26.077 1.00 49.69 74 ALA A CA 1
ATOM 602 C C . ALA A 1 74 ? -27.819 -18.031 26.744 1.00 49.69 74 ALA A C 1
ATOM 604 O O . ALA A 1 74 ? -28.278 -18.971 26.104 1.00 49.69 74 ALA A O 1
ATOM 605 N N . ASP A 1 75 ? -27.557 -18.092 28.044 1.00 43.34 75 ASP A N 1
ATOM 606 C CA . ASP A 1 75 ? -28.420 -18.817 28.965 1.00 43.34 75 ASP A CA 1
ATOM 607 C C . ASP A 1 75 ? -28.514 -17.998 30.256 1.00 43.34 75 ASP A C 1
ATOM 609 O O . ASP A 1 75 ? -27.612 -17.989 31.096 1.00 43.34 75 ASP A O 1
ATOM 613 N N . VAL A 1 76 ? 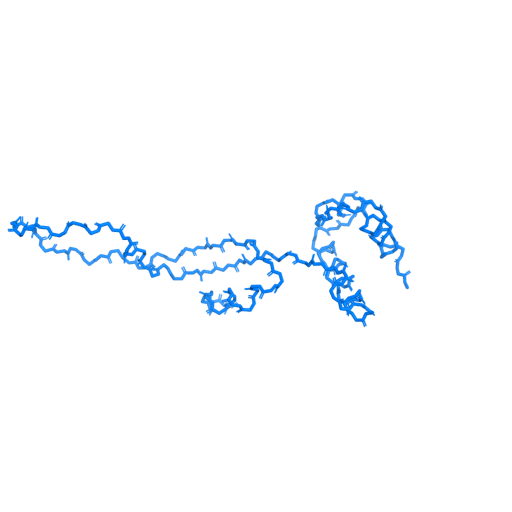-29.565 -17.183 30.350 1.00 56.25 76 VAL A N 1
ATOM 614 C CA . VAL A 1 76 ? -29.905 -16.477 31.585 1.00 56.25 76 VAL A CA 1
ATOM 615 C C . VAL A 1 76 ? -30.988 -17.289 32.266 1.00 56.25 76 VAL A C 1
ATOM 617 O O . VAL A 1 76 ? -32.165 -17.059 32.009 1.00 56.25 76 VAL A O 1
ATOM 620 N N . GLU A 1 77 ? -30.603 -18.168 33.190 1.00 48.62 77 GLU A N 1
ATOM 621 C CA . GLU A 1 77 ? -31.525 -18.649 34.215 1.00 48.62 77 GLU A CA 1
ATOM 622 C C . GLU A 1 77 ? -30.917 -18.638 35.629 1.00 48.62 77 GLU A C 1
ATOM 624 O O . GLU A 1 77 ? -30.002 -19.374 35.983 1.00 48.62 77 GLU A O 1
ATOM 629 N N . MET A 1 78 ? -31.576 -17.797 36.432 1.00 49.50 78 MET A N 1
ATOM 630 C CA . MET A 1 78 ? -31.808 -17.836 37.877 1.00 49.50 78 MET A CA 1
ATOM 631 C C . MET A 1 78 ? -30.793 -17.177 38.822 1.00 49.50 78 MET A C 1
ATOM 633 O O . MET A 1 78 ? -29.674 -17.610 39.073 1.00 49.50 78 MET A O 1
ATOM 637 N N . SER A 1 79 ? -31.308 -16.107 39.423 1.00 59.09 79 SER A N 1
ATOM 638 C CA . SER A 1 79 ? -30.760 -15.300 40.498 1.00 59.09 79 SER A CA 1
ATOM 639 C C . SER A 1 79 ? -30.609 -16.092 41.802 1.00 59.09 79 SER A C 1
ATOM 641 O O . SER A 1 79 ? -31.605 -16.473 42.415 1.00 59.09 79 SER A O 1
ATOM 643 N N . SER A 1 80 ? -29.387 -16.211 42.321 1.00 52.50 80 SER A N 1
ATOM 644 C CA . SER A 1 80 ? -29.177 -16.351 43.767 1.00 52.50 80 SER A CA 1
ATOM 645 C C . SER A 1 80 ? -27.833 -15.754 44.190 1.00 52.50 80 SER A C 1
ATOM 647 O O . SER A 1 80 ? -26.777 -16.295 43.880 1.00 52.50 80 SER A O 1
ATOM 649 N N . SER A 1 81 ? -27.916 -14.629 44.904 1.00 60.00 81 SER A N 1
ATOM 650 C CA . SER A 1 81 ? -26.916 -14.075 45.827 1.00 60.00 81 SER A CA 1
ATOM 651 C C . SER A 1 81 ? -25.454 -14.056 45.353 1.00 60.00 81 SER A C 1
ATOM 653 O O . SER A 1 81 ? -24.636 -14.835 45.835 1.00 60.00 81 SER A O 1
ATOM 655 N N . MET A 1 82 ? -25.091 -13.098 44.492 1.00 56.91 82 MET A N 1
ATOM 656 C CA . MET A 1 82 ? -23.691 -12.676 44.335 1.00 56.91 82 MET A CA 1
ATOM 657 C C . MET A 1 82 ? -23.478 -11.270 44.920 1.00 56.91 82 MET A C 1
ATOM 659 O O . MET A 1 82 ? -24.376 -10.435 44.787 1.00 56.91 82 MET A O 1
ATOM 663 N N . PRO A 1 83 ? -22.328 -11.002 45.580 1.00 50.25 83 PRO A N 1
ATOM 664 C CA . PRO A 1 83 ? -22.032 -9.693 46.160 1.00 50.25 83 PRO A CA 1
ATOM 665 C C . PRO A 1 83 ? -21.952 -8.627 45.062 1.00 50.25 83 PRO A C 1
ATOM 667 O O . PRO A 1 83 ? -21.686 -8.964 43.908 1.00 50.25 83 PRO A O 1
ATOM 670 N N . GLU A 1 84 ? -22.191 -7.365 45.439 1.00 50.69 84 GLU A N 1
ATOM 671 C CA . GLU A 1 84 ? -22.169 -6.180 44.568 1.00 50.69 84 GLU A CA 1
ATOM 672 C C . GLU A 1 84 ? -21.158 -6.303 43.417 1.00 50.69 84 GLU A C 1
ATOM 674 O O . GLU A 1 84 ? -19.978 -6.575 43.668 1.00 50.69 84 GLU A O 1
ATOM 679 N N . PRO A 1 85 ? -21.581 -6.094 42.154 1.00 51.03 85 PRO A N 1
ATOM 680 C CA . PRO A 1 85 ? -20.642 -6.070 41.055 1.00 51.03 85 PRO A CA 1
ATOM 681 C C . PRO A 1 85 ? -19.689 -4.897 41.285 1.00 51.03 85 PRO A C 1
ATOM 683 O O . PRO A 1 85 ? -20.069 -3.735 41.138 1.00 51.03 85 PRO A O 1
ATOM 686 N N . LEU A 1 86 ? -18.439 -5.220 41.630 1.00 50.88 86 LEU A N 1
ATOM 687 C CA . LEU A 1 86 ? -17.294 -4.333 41.444 1.00 50.88 86 LEU A CA 1
ATOM 688 C C . LEU A 1 86 ? -17.461 -3.645 40.080 1.00 50.88 86 LEU A C 1
ATOM 690 O O . LEU A 1 86 ? -17.847 -4.339 39.128 1.00 50.88 86 LEU A O 1
ATOM 694 N N . PRO A 1 87 ? -17.225 -2.323 39.962 1.00 52.84 87 PRO A N 1
ATOM 695 C CA . PRO A 1 87 ? -17.393 -1.618 38.699 1.00 52.84 87 PRO A CA 1
ATOM 696 C C . PRO A 1 87 ? -16.622 -2.389 37.632 1.00 52.84 87 PRO A C 1
ATOM 698 O O . PRO A 1 87 ? -15.403 -2.540 37.717 1.00 52.84 87 PRO A O 1
ATOM 701 N N . ARG A 1 88 ? -17.375 -2.990 36.703 1.00 49.34 88 ARG A N 1
ATOM 702 C CA . ARG A 1 88 ? -16.848 -3.875 35.669 1.00 49.34 88 ARG A CA 1
ATOM 703 C C . ARG A 1 88 ? -15.780 -3.097 34.916 1.00 49.34 88 ARG A C 1
ATOM 705 O O . ARG A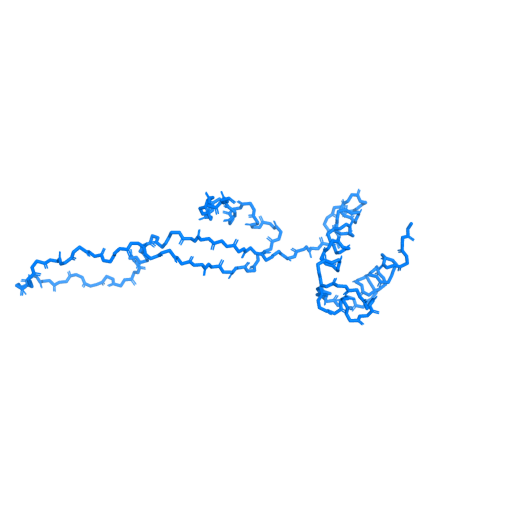 1 88 ? -16.112 -2.120 34.259 1.00 49.34 88 ARG A O 1
ATOM 712 N N . SER A 1 89 ? -14.542 -3.546 35.108 1.00 53.44 89 SER A N 1
ATOM 713 C CA . SER A 1 89 ? -13.309 -3.236 34.390 1.00 53.44 89 SER A CA 1
ATOM 714 C C . SER A 1 89 ? -13.261 -1.865 33.719 1.00 53.44 89 SER A C 1
ATOM 716 O O . SER A 1 89 ? -13.883 -1.642 32.683 1.00 53.44 89 SER A O 1
ATOM 718 N N . GLU A 1 90 ? -12.427 -0.983 34.273 1.00 51.91 90 GLU A N 1
ATOM 719 C CA . GLU A 1 90 ? -11.903 0.198 33.585 1.00 51.91 90 GLU A CA 1
ATOM 720 C C . GLU A 1 90 ? -11.633 -0.128 32.110 1.00 51.91 90 GLU A C 1
ATOM 722 O O . GLU A 1 90 ? -11.021 -1.150 31.799 1.00 51.91 90 GLU A O 1
ATOM 727 N N . ALA A 1 91 ? -12.135 0.705 31.197 1.00 54.31 91 ALA A N 1
ATOM 728 C CA . ALA A 1 91 ? -11.978 0.503 29.764 1.00 54.31 91 ALA A CA 1
ATOM 729 C C . ALA A 1 91 ? -10.483 0.491 29.405 1.00 54.31 91 ALA A C 1
ATOM 731 O O . ALA A 1 91 ? -9.857 1.541 29.260 1.00 54.31 91 ALA A O 1
ATOM 732 N N . ILE A 1 92 ? -9.895 -0.703 29.295 1.00 60.97 92 ILE A N 1
ATOM 733 C CA . ILE A 1 92 ? -8.470 -0.855 29.008 1.00 60.97 92 ILE A CA 1
ATOM 734 C C . ILE A 1 92 ? -8.223 -0.374 27.579 1.00 60.97 92 ILE A C 1
ATOM 736 O O . ILE A 1 92 ? -8.749 -0.928 26.609 1.00 60.97 92 ILE A O 1
ATOM 740 N N . LEU A 1 93 ? -7.397 0.664 27.454 1.00 62.81 93 LEU A N 1
ATOM 741 C CA . LEU A 1 93 ? -6.933 1.185 26.173 1.00 62.81 93 LEU A CA 1
ATOM 742 C C . LEU A 1 93 ? -6.118 0.096 25.464 1.00 62.81 93 LEU A C 1
ATOM 744 O O . LEU A 1 93 ? -4.963 -0.154 25.803 1.00 62.81 93 LEU A O 1
ATOM 748 N N . THR A 1 94 ? -6.726 -0.570 24.483 1.00 69.12 94 THR A N 1
ATOM 749 C CA . THR A 1 94 ? -6.077 -1.659 23.748 1.00 69.12 94 THR A CA 1
ATOM 750 C C . THR A 1 94 ? -5.510 -1.123 22.437 1.00 69.12 94 THR A C 1
ATOM 752 O O . THR A 1 94 ? -6.250 -0.701 21.542 1.00 69.12 94 THR A O 1
ATOM 755 N N . GLN A 1 95 ? -4.181 -1.135 22.314 1.00 77.25 95 GLN A N 1
ATOM 756 C CA . GLN A 1 95 ? -3.495 -0.861 21.052 1.00 77.25 95 GLN A CA 1
ATOM 757 C C . GLN A 1 95 ? -3.733 -2.034 20.099 1.00 77.25 95 GLN A C 1
ATOM 759 O O . GLN A 1 95 ? -3.351 -3.166 20.387 1.00 77.25 95 GLN A O 1
ATOM 764 N N . THR A 1 96 ? -4.388 -1.764 18.974 1.00 79.44 96 THR A N 1
ATOM 765 C CA . THR A 1 96 ? -4.778 -2.779 17.995 1.00 79.44 96 THR A CA 1
ATOM 766 C C . THR A 1 96 ? -4.110 -2.484 16.659 1.00 79.44 96 THR A C 1
ATOM 768 O O . THR A 1 96 ? -4.190 -1.368 16.143 1.00 79.44 96 THR A O 1
ATOM 771 N N . LEU A 1 97 ? -3.468 -3.503 16.089 1.00 83.44 97 LEU A N 1
ATOM 772 C CA . LEU A 1 97 ? -2.903 -3.482 14.744 1.00 83.44 97 LEU A CA 1
ATOM 773 C C . LEU A 1 97 ? -3.763 -4.367 13.842 1.00 83.44 97 LEU A C 1
ATOM 775 O O . LEU A 1 97 ? -3.982 -5.538 14.151 1.00 83.44 97 LEU A O 1
ATOM 779 N N . THR A 1 98 ? -4.259 -3.816 12.740 1.00 83.69 98 THR A N 1
ATOM 780 C CA . THR A 1 98 ? -5.159 -4.525 11.824 1.00 83.69 98 THR A CA 1
ATOM 781 C C . THR A 1 98 ? -4.711 -4.323 10.385 1.00 83.69 98 THR A C 1
ATOM 783 O O . THR A 1 98 ? -4.316 -3.231 9.984 1.00 83.69 98 THR A O 1
ATOM 786 N N . LEU A 1 99 ? -4.740 -5.406 9.613 1.00 86.12 99 LEU A N 1
ATOM 787 C CA . LEU A 1 99 ? -4.413 -5.420 8.194 1.00 86.12 99 LEU A CA 1
ATOM 788 C C . LEU A 1 99 ? -5.727 -5.339 7.408 1.00 86.12 99 LEU A C 1
ATOM 790 O O . LEU A 1 99 ? -6.609 -6.172 7.608 1.00 86.12 99 LEU A O 1
ATOM 794 N N . VAL A 1 100 ? -5.876 -4.301 6.588 1.00 86.12 100 VAL A N 1
ATOM 795 C CA . VAL A 1 100 ? -7.152 -3.866 6.003 1.00 86.12 100 VAL A CA 1
ATOM 796 C C . VAL A 1 100 ? -7.002 -3.723 4.495 1.00 86.12 100 VAL A C 1
ATOM 798 O O . VAL A 1 100 ? -5.989 -3.213 4.013 1.00 86.12 100 VAL A O 1
ATOM 801 N N . ARG A 1 101 ? -8.003 -4.176 3.743 1.00 84.38 101 ARG A N 1
ATOM 802 C CA . ARG A 1 101 ? -8.067 -3.961 2.293 1.00 84.38 101 ARG A CA 1
ATOM 803 C C . ARG A 1 101 ? -8.401 -2.505 1.985 1.00 84.38 101 ARG A C 1
ATOM 805 O O . ARG A 1 101 ? -8.955 -1.804 2.823 1.00 84.38 101 ARG A O 1
ATOM 812 N N . GLU A 1 102 ? -8.080 -2.060 0.779 1.00 81.62 102 GLU A N 1
ATOM 813 C CA . GLU A 1 102 ? -8.377 -0.698 0.324 1.00 81.62 102 GLU A CA 1
ATOM 814 C C . GLU A 1 102 ? -9.865 -0.321 0.462 1.00 81.62 102 GLU A C 1
ATOM 816 O O . GLU A 1 102 ? -10.171 0.759 0.955 1.00 81.62 102 GLU A O 1
ATOM 821 N N . GLU A 1 103 ? -10.778 -1.241 0.137 1.00 81.50 103 GLU A N 1
ATOM 822 C CA . GLU A 1 103 ? -12.236 -1.039 0.201 1.00 81.50 103 GLU A CA 1
ATOM 823 C C . GLU A 1 103 ? -12.773 -0.756 1.617 1.00 81.50 103 GLU A C 1
ATOM 825 O O . GLU A 1 103 ? -13.666 0.069 1.801 1.00 81.50 103 GLU A O 1
ATOM 830 N N . ASP A 1 104 ? -12.185 -1.388 2.634 1.00 81.56 104 ASP A N 1
ATOM 831 C CA . ASP A 1 104 ? -12.656 -1.319 4.022 1.00 81.56 104 ASP A CA 1
ATOM 832 C C . ASP A 1 104 ? -11.928 -0.251 4.851 1.00 81.56 104 ASP A C 1
ATOM 834 O O . ASP A 1 104 ? -12.233 -0.054 6.034 1.00 81.56 104 ASP A O 1
ATOM 838 N N . LEU A 1 105 ? -10.947 0.438 4.259 1.00 81.62 105 LEU A N 1
ATOM 839 C CA . LEU A 1 105 ? -10.058 1.353 4.972 1.00 81.62 105 LEU A CA 1
ATOM 840 C C . LEU A 1 105 ? -10.828 2.484 5.662 1.00 81.62 105 LEU A C 1
ATOM 842 O O . LEU A 1 105 ? -10.610 2.746 6.847 1.00 81.62 105 LEU A O 1
ATOM 846 N N . GLU A 1 106 ? -11.762 3.124 4.960 1.00 81.62 106 GLU A N 1
ATOM 847 C CA . GLU A 1 106 ? -12.552 4.227 5.518 1.00 81.62 106 GLU A CA 1
ATOM 848 C C . GLU A 1 106 ? -13.496 3.763 6.632 1.00 81.62 106 GLU A C 1
ATOM 850 O O . GLU A 1 106 ? -13.670 4.451 7.644 1.00 81.62 106 GLU A O 1
ATOM 855 N N . ALA A 1 107 ? -14.091 2.580 6.470 1.00 82.75 107 ALA A N 1
ATOM 856 C CA . ALA A 1 107 ? -14.994 2.002 7.457 1.00 82.75 107 ALA A CA 1
ATOM 857 C C . ALA A 1 107 ? -14.252 1.666 8.755 1.00 82.75 107 ALA A C 1
ATOM 859 O O . ALA A 1 107 ? -14.758 1.943 9.847 1.00 82.75 107 ALA A O 1
ATOM 860 N N . LEU A 1 108 ? -13.041 1.114 8.641 1.00 79.81 108 LEU A N 1
ATOM 861 C CA . LEU A 1 108 ? -12.206 0.780 9.790 1.00 79.8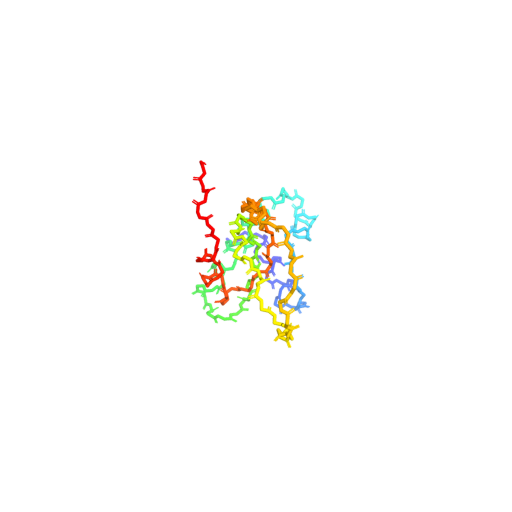1 108 LEU A CA 1
ATOM 862 C C . LEU A 1 108 ? -11.619 2.024 10.450 1.00 79.81 108 LEU A C 1
ATOM 864 O O . LEU A 1 108 ? -11.653 2.097 11.675 1.00 79.81 108 LEU A O 1
ATOM 868 N N . LEU A 1 109 ? -11.181 3.030 9.686 1.00 80.81 109 LEU A N 1
ATOM 869 C CA . LEU A 1 109 ? -10.689 4.296 10.244 1.00 80.81 109 LEU A CA 1
ATOM 870 C C . LEU A 1 109 ? -11.701 4.952 11.189 1.00 80.81 109 LEU A C 1
ATOM 872 O O . LEU A 1 109 ? -11.319 5.396 12.267 1.00 80.81 109 LEU A O 1
ATOM 876 N N . ARG A 1 110 ? -12.996 4.928 10.848 1.00 80.50 110 ARG A N 1
ATOM 877 C CA . ARG A 1 110 ? -14.066 5.458 11.716 1.00 80.50 110 ARG A CA 1
ATOM 878 C C . ARG A 1 110 ? -14.214 4.716 13.048 1.00 80.50 110 ARG A C 1
ATOM 880 O O . ARG A 1 110 ? -14.803 5.258 13.979 1.00 80.50 110 ARG A O 1
ATOM 887 N N . GLN A 1 111 ? -13.737 3.475 13.143 1.00 75.06 111 GLN A N 1
ATOM 888 C CA . GLN A 1 111 ? -13.810 2.678 14.372 1.00 75.06 111 GLN A CA 1
ATOM 889 C C . GLN A 1 111 ? -12.645 2.940 15.330 1.00 75.06 111 GLN A C 1
ATOM 891 O O . GLN A 1 111 ? -12.754 2.608 16.514 1.00 75.06 111 GLN A O 1
ATOM 896 N N . TYR A 1 112 ? -11.532 3.485 14.838 1.00 75.81 112 TYR A N 1
ATOM 897 C CA . TYR A 1 112 ? -10.404 3.850 15.686 1.00 75.81 112 TYR A CA 1
ATOM 898 C C . TYR A 1 112 ? -10.672 5.201 16.343 1.00 75.81 112 TYR A C 1
ATOM 900 O O . TYR A 1 112 ? -11.135 6.141 15.703 1.00 75.81 112 TYR A O 1
ATOM 908 N N . GLN A 1 113 ? -10.394 5.295 17.644 1.00 65.44 113 GLN A N 1
ATOM 909 C CA . GLN A 1 113 ? -10.505 6.564 18.351 1.00 65.44 113 GLN A CA 1
ATOM 910 C C . GLN A 1 113 ? -9.293 7.430 18.014 1.00 65.44 113 GLN A C 1
ATOM 912 O O . GLN A 1 113 ? -8.146 6.993 18.134 1.00 65.44 113 GLN A O 1
ATOM 917 N N . GLU A 1 114 ? -9.565 8.658 17.585 1.00 55.31 114 GLU A N 1
ATOM 918 C CA . GLU A 1 114 ? -8.574 9.675 17.261 1.00 55.31 114 GLU A CA 1
ATOM 919 C C . GLU A 1 114 ? -7.874 10.143 18.546 1.00 55.31 114 GLU A C 1
ATOM 921 O O . GLU A 1 114 ? -8.228 11.140 19.163 1.00 55.31 114 GLU A O 1
ATOM 926 N N . HIS A 1 115 ? -6.869 9.391 18.986 1.00 44.41 115 HIS A N 1
ATOM 927 C CA . HIS A 1 115 ? -5.859 9.896 19.907 1.00 44.41 115 HIS A CA 1
ATOM 928 C C . HIS A 1 115 ? -4.555 10.102 19.136 1.00 44.41 115 HIS A C 1
ATOM 930 O O . HIS A 1 115 ? -3.548 9.437 19.372 1.00 44.41 115 HIS A O 1
ATOM 936 N N . ALA A 1 116 ? -4.595 11.034 18.181 1.00 35.62 116 ALA A N 1
ATOM 937 C CA . ALA A 1 116 ? -3.398 11.728 17.733 1.00 35.62 116 ALA A CA 1
ATOM 938 C C . ALA A 1 116 ? -3.065 12.776 18.807 1.00 35.62 116 ALA A C 1
ATOM 940 O O . ALA A 1 116 ? -3.836 13.707 19.032 1.00 35.62 116 ALA A O 1
ATOM 941 N N . ARG A 1 117 ? -1.973 12.554 19.540 1.00 30.97 117 ARG A N 1
ATOM 942 C CA . ARG A 1 117 ? -1.397 13.532 20.467 1.00 30.97 117 ARG A CA 1
ATOM 943 C C . ARG A 1 117 ? -0.346 14.360 19.744 1.00 30.97 117 ARG A C 1
ATOM 945 O O . ARG A 1 117 ? 0.384 13.753 18.929 1.00 30.97 117 ARG A O 1
#

Radius of gyration: 22.31 Å; chains: 1; bounding box: 50×32×61 Å

Secondary structure (DSSP, 8-state):
--HHHHHHHIIIIIS-PPP-HHHHHHHHT--HHHHHHHHHHHHHHHHHHSTTS---EEEEEEEEE------S--------------------EEEEEEEEETTTHHHHHTTSB----

Foldseek 3Di:
DDVLLVVVCCCCVVVVDDDDLVNSCVVVVDDSVVSVVVVVVSVVVVCVVPNPPDKDKDKDKAWAQPPDPPDDDDDDDDDDDDPDPDPPDDRDGDIDIDIGTPVCVVVVVVRHDPPPD